Protein AF-A0A2G5UNK0-F1 (afdb_monomer_lite)

Sequence (128 aa):
MILSPFFNIFCFQDFQWRAGWGVLKANMLFVYNKPEEETSSIPPFLLLIIEDCFIELCDENKIGKDFTFEIKFKSTSRSFIFAADSFKSLGQWVSLLTITPIDYIQLSKQSFIEQIEQTQKKAIKERN

Foldseek 3Di:
DPPFDKFWKWWQDPNDTQIFIWTDDQQKIFTASDPVCVPPPNGGPDIDRLPQWAKAADDCVVSVDPQKIKIAHPVPRDIIIMHGPDVVRSVVVNVCSVCSNVVNVVVVVVVVVVVVVVVVVVVVVVVD

Organism: NCBI:txid1611254

Structure (mmCIF, N/CA/C/O backbone):
data_AF-A0A2G5UNK0-F1
#
_entry.id   AF-A0A2G5UNK0-F1
#
loop_
_atom_site.group_PDB
_atom_site.id
_atom_site.type_symbol
_atom_site.label_atom_id
_atom_site.label_alt_id
_atom_site.label_comp_id
_atom_site.label_asym_id
_atom_site.label_entity_id
_atom_site.label_seq_id
_atom_site.pdbx_PDB_ins_code
_atom_site.Cartn_x
_atom_site.Cartn_y
_atom_site.Cartn_z
_atom_site.occupancy
_atom_site.B_iso_or_equiv
_atom_site.auth_seq_id
_atom_site.auth_comp_id
_atom_site.auth_asym_id
_atom_site.auth_atom_id
_atom_site.pdbx_PDB_model_num
ATOM 1 N N . MET A 1 1 ? -1.464 18.028 12.228 1.00 36.09 1 MET A N 1
ATOM 2 C CA . MET A 1 1 ? -1.816 17.834 10.808 1.00 36.09 1 MET A CA 1
ATOM 3 C C . MET A 1 1 ? -0.707 16.991 10.209 1.00 36.09 1 MET A C 1
ATOM 5 O O . MET A 1 1 ? 0.349 17.526 9.906 1.00 36.09 1 MET A O 1
ATOM 9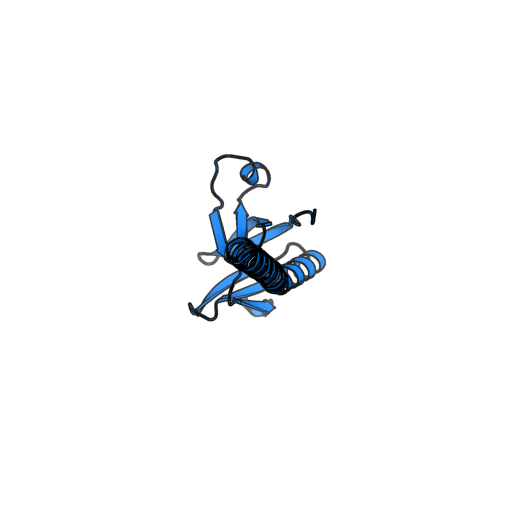 N N . ILE A 1 2 ? -0.867 15.665 10.208 1.00 44.97 2 ILE A N 1
ATOM 10 C CA . ILE A 1 2 ? 0.108 14.786 9.555 1.00 44.97 2 ILE A CA 1
ATOM 11 C C . ILE A 1 2 ? -0.051 15.080 8.067 1.00 44.97 2 ILE A C 1
ATOM 13 O O . ILE A 1 2 ? -1.133 14.871 7.524 1.00 44.97 2 ILE A O 1
ATOM 17 N N . LEU A 1 3 ? 0.963 15.691 7.452 1.00 49.50 3 LEU A N 1
ATOM 18 C CA . LEU A 1 3 ? 1.004 15.860 6.005 1.00 49.50 3 LEU A CA 1
ATOM 19 C C . LEU A 1 3 ? 0.855 14.461 5.412 1.00 49.50 3 LEU A C 1
ATOM 21 O O . LEU A 1 3 ? 1.725 13.621 5.643 1.00 49.50 3 LEU A O 1
ATOM 25 N N . SER A 1 4 ? -0.262 14.198 4.729 1.00 55.66 4 SER A N 1
ATOM 26 C CA . SER A 1 4 ? -0.424 12.973 3.954 1.00 55.66 4 SER A CA 1
ATOM 27 C C . SER A 1 4 ? 0.770 12.884 3.020 1.00 55.66 4 SER A C 1
ATOM 29 O O . SER A 1 4 ? 0.988 13.801 2.228 1.00 55.66 4 SER A O 1
ATOM 31 N N . PRO A 1 5 ? 1.612 11.865 3.165 1.00 66.69 5 PRO A N 1
ATOM 32 C CA . PRO A 1 5 ? 2.835 11.827 2.406 1.00 66.69 5 PRO A CA 1
ATOM 33 C C . PRO A 1 5 ? 2.483 11.359 0.990 1.00 66.69 5 PRO A C 1
ATOM 35 O O . PRO A 1 5 ? 1.764 10.377 0.797 1.00 66.69 5 PRO A O 1
ATOM 38 N N . PHE A 1 6 ? 2.928 12.137 0.010 1.00 71.12 6 PHE A N 1
ATOM 39 C CA . PHE A 1 6 ? 2.662 11.897 -1.399 1.00 71.12 6 PHE A CA 1
ATOM 40 C C . PHE A 1 6 ? 3.905 11.310 -2.053 1.00 71.12 6 PHE A C 1
ATOM 42 O O . PHE A 1 6 ? 5.000 11.854 -1.879 1.00 71.12 6 PHE A O 1
ATOM 49 N N . PHE A 1 7 ? 3.746 10.230 -2.813 1.00 83.50 7 PHE A N 1
ATOM 50 C CA . PHE A 1 7 ? 4.872 9.600 -3.496 1.00 83.50 7 PHE A CA 1
ATOM 51 C C . PHE A 1 7 ? 4.482 9.086 -4.872 1.00 83.50 7 PHE A C 1
ATOM 53 O O . PHE A 1 7 ? 3.343 8.676 -5.115 1.00 83.50 7 PHE A O 1
ATOM 60 N N . ASN A 1 8 ? 5.478 9.020 -5.752 1.00 92.00 8 ASN A N 1
ATOM 61 C CA . ASN A 1 8 ? 5.365 8.203 -6.946 1.00 92.00 8 ASN A CA 1
ATOM 62 C C . ASN A 1 8 ? 5.212 6.737 -6.541 1.00 92.00 8 ASN A C 1
ATOM 64 O O . ASN A 1 8 ? 5.850 6.250 -5.599 1.00 92.00 8 ASN A O 1
ATOM 68 N N . ILE A 1 9 ? 4.377 6.032 -7.285 1.00 94.25 9 ILE A N 1
ATOM 69 C CA . ILE A 1 9 ? 4.180 4.601 -7.133 1.00 94.25 9 ILE A CA 1
ATOM 70 C C . ILE A 1 9 ? 3.914 4.001 -8.506 1.00 94.25 9 ILE A C 1
ATOM 72 O O . ILE A 1 9 ? 3.271 4.610 -9.359 1.00 94.25 9 ILE A O 1
ATOM 76 N N . PHE A 1 10 ? 4.411 2.798 -8.737 1.00 95.94 10 PHE A N 1
ATOM 77 C CA . PHE A 1 10 ? 4.059 2.010 -9.906 1.00 95.94 10 PHE A CA 1
ATOM 78 C C . PHE A 1 10 ? 3.117 0.904 -9.458 1.00 95.94 10 PHE A C 1
ATOM 80 O O . PHE A 1 10 ? 3.426 0.203 -8.503 1.00 95.94 10 PHE A O 1
ATOM 87 N N . CYS A 1 11 ? 1.988 0.736 -10.135 1.00 95.19 11 CYS A N 1
ATOM 88 C CA . CYS A 1 11 ? 1.064 -0.372 -9.915 1.00 95.19 11 CYS A CA 1
ATOM 89 C C . CYS A 1 11 ? 1.259 -1.408 -11.020 1.00 95.19 11 CYS A C 1
ATOM 91 O O . CYS A 1 11 ? 1.325 -1.046 -12.198 1.00 95.19 11 CYS A O 1
ATOM 93 N N . PHE A 1 12 ? 1.337 -2.684 -10.656 1.00 94.81 12 PHE A N 1
ATOM 94 C CA . PHE A 1 12 ? 1.350 -3.775 -11.620 1.00 94.81 12 PHE A CA 1
ATOM 95 C C . PHE A 1 12 ? -0.087 -4.199 -11.930 1.00 94.81 12 PHE A C 1
ATOM 97 O O . PHE A 1 12 ? -0.809 -4.659 -11.046 1.00 94.81 12 PHE A O 1
ATOM 104 N N . GLN A 1 13 ? -0.516 -4.020 -13.175 1.00 88.31 13 GLN A N 1
ATOM 105 C CA . GLN A 1 13 ? -1.860 -4.358 -13.636 1.00 88.31 13 GLN A CA 1
ATOM 106 C C . GLN A 1 13 ? -1.805 -4.818 -15.095 1.00 88.31 13 GLN A C 1
ATOM 108 O O . GLN A 1 13 ? -1.042 -4.269 -15.884 1.00 88.31 13 GLN A O 1
ATOM 113 N N . ASP A 1 14 ? -2.593 -5.835 -15.455 1.00 87.19 14 ASP A N 1
ATOM 114 C CA . ASP A 1 14 ? -2.667 -6.374 -16.823 1.00 87.19 14 ASP A CA 1
ATOM 115 C C . ASP A 1 14 ? -1.285 -6.725 -17.414 1.00 87.19 14 ASP A C 1
ATOM 117 O O . ASP A 1 14 ? -0.994 -6.467 -18.580 1.00 87.19 14 ASP A O 1
ATOM 121 N N . PHE A 1 15 ? -0.413 -7.303 -16.577 1.00 86.31 15 PHE A N 1
ATOM 122 C CA . PHE A 1 15 ? 0.981 -7.649 -16.896 1.00 86.31 15 PHE A CA 1
ATOM 123 C C . PHE A 1 15 ? 1.876 -6.457 -17.276 1.00 86.31 15 PHE A C 1
ATOM 125 O O . PHE A 1 15 ? 2.937 -6.639 -17.875 1.00 86.31 15 PHE A O 1
ATOM 132 N N . GLN A 1 16 ? 1.479 -5.236 -16.914 1.00 92.25 16 GLN A N 1
ATOM 133 C CA . GLN A 1 16 ? 2.235 -4.018 -17.174 1.00 92.25 16 GLN A CA 1
ATOM 134 C C . GLN A 1 16 ? 2.363 -3.138 -15.933 1.00 92.25 16 GLN A C 1
ATOM 136 O O . GLN A 1 16 ? 1.539 -3.151 -15.021 1.00 92.25 16 GLN A O 1
ATOM 141 N N . TRP A 1 17 ? 3.424 -2.335 -15.916 1.00 94.12 17 TRP A N 1
ATOM 142 C CA . TRP A 1 17 ? 3.648 -1.336 -14.881 1.00 94.12 17 TRP A CA 1
ATOM 143 C C . TRP A 1 17 ? 3.041 -0.004 -15.292 1.00 94.12 17 TRP A C 1
ATOM 145 O O . TRP A 1 17 ? 3.467 0.603 -16.274 1.00 94.12 17 TRP A O 1
ATOM 155 N N . ARG A 1 18 ? 2.088 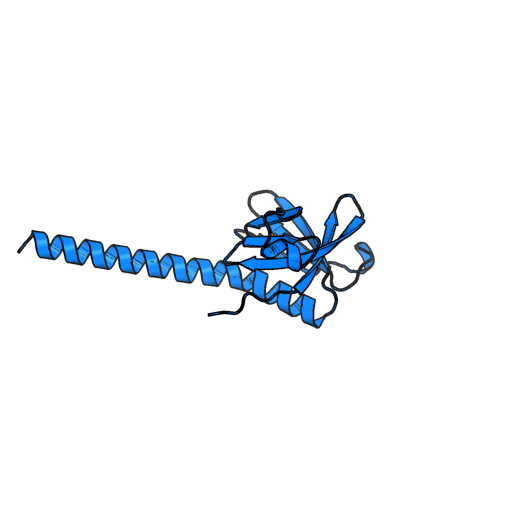0.480 -14.500 1.00 95.00 18 ARG A N 1
ATOM 156 C CA . ARG A 1 18 ? 1.515 1.816 -14.647 1.00 95.00 18 ARG A CA 1
ATOM 157 C C . ARG A 1 18 ? 2.100 2.738 -13.588 1.00 95.00 18 ARG A C 1
ATOM 159 O O . ARG A 1 18 ? 1.970 2.465 -12.398 1.00 95.00 18 ARG A O 1
ATOM 166 N N . ALA A 1 19 ? 2.741 3.819 -14.021 1.00 94.44 19 ALA A N 1
ATOM 167 C CA . ALA A 1 19 ? 3.160 4.887 -13.121 1.00 94.44 19 ALA A CA 1
ATOM 168 C C . ALA A 1 19 ? 1.937 5.650 -12.600 1.00 94.44 19 ALA A C 1
ATOM 170 O O . ALA A 1 19 ? 0.962 5.841 -13.329 1.00 94.44 19 ALA A O 1
ATOM 171 N N . GLY A 1 20 ? 2.006 6.099 -11.357 1.00 94.69 20 GLY A N 1
ATOM 172 C CA . GLY A 1 20 ? 0.960 6.891 -10.746 1.00 94.69 20 GLY A CA 1
ATOM 173 C C . GLY A 1 20 ? 1.449 7.694 -9.552 1.00 94.69 20 GLY A C 1
ATOM 174 O O . GLY A 1 20 ? 2.591 7.587 -9.096 1.00 94.69 20 GLY A O 1
ATOM 175 N N . TRP A 1 21 ? 0.533 8.509 -9.053 1.00 94.38 21 TRP A N 1
ATOM 176 C CA . TRP A 1 21 ? 0.697 9.353 -7.887 1.00 94.38 21 TRP A CA 1
ATOM 177 C C . TRP A 1 21 ? -0.132 8.793 -6.739 1.00 94.38 21 TRP A C 1
ATOM 179 O O . TRP A 1 21 ? -1.364 8.817 -6.785 1.00 94.38 21 TRP A O 1
ATOM 189 N N . GLY A 1 22 ? 0.553 8.238 -5.741 1.00 94.31 22 GLY A N 1
ATOM 190 C CA . GLY A 1 22 ? -0.064 7.613 -4.584 1.00 94.31 22 GLY A CA 1
ATOM 191 C C . GLY A 1 22 ? -0.330 8.627 -3.476 1.00 94.31 22 GLY A C 1
ATOM 192 O O . GLY A 1 22 ? 0.571 9.350 -3.047 1.00 94.31 22 GLY A O 1
ATOM 193 N N . VAL A 1 23 ? -1.564 8.640 -2.982 1.00 92.75 23 VAL A N 1
ATOM 194 C CA . VAL A 1 23 ? -2.021 9.510 -1.899 1.00 92.75 23 VAL A CA 1
ATOM 195 C C . VAL A 1 23 ? -2.694 8.663 -0.829 1.00 92.75 23 VAL A C 1
ATOM 197 O O . VAL A 1 23 ? -3.710 8.019 -1.088 1.00 92.75 23 VAL A O 1
ATOM 200 N N . LEU A 1 24 ? -2.145 8.678 0.386 1.00 90.19 24 LEU A N 1
ATOM 201 C CA . LEU A 1 24 ? -2.713 7.972 1.533 1.00 90.19 24 LEU A CA 1
ATOM 202 C C . LEU A 1 24 ? -3.464 8.958 2.437 1.00 90.19 24 LEU A C 1
ATOM 204 O O . LEU A 1 24 ? -2.870 9.856 3.045 1.00 90.19 24 LEU A O 1
ATOM 208 N N . LYS A 1 25 ? -4.787 8.804 2.520 1.00 86.56 25 LYS A N 1
ATOM 209 C CA . LYS A 1 25 ? -5.666 9.607 3.385 1.00 86.56 25 LYS A CA 1
ATOM 210 C C . LYS A 1 25 ? -6.400 8.672 4.334 1.00 86.56 25 LYS A C 1
ATOM 212 O O . LYS A 1 25 ? -7.176 7.833 3.887 1.00 86.56 25 LYS A O 1
ATOM 217 N N . ALA A 1 26 ? -6.154 8.827 5.636 1.00 83.50 26 ALA A N 1
ATOM 218 C CA . ALA A 1 26 ? -6.586 7.859 6.645 1.00 83.50 26 ALA A CA 1
ATOM 219 C C . ALA A 1 26 ? -6.149 6.435 6.244 1.00 83.50 26 ALA A C 1
ATOM 221 O O . ALA A 1 26 ? -4.960 6.217 6.032 1.00 83.50 26 ALA A O 1
ATOM 222 N N . ASN A 1 27 ? -7.096 5.508 6.097 1.00 86.94 27 ASN A N 1
ATOM 223 C CA . ASN A 1 27 ? -6.912 4.125 5.654 1.00 86.94 27 ASN A CA 1
ATOM 224 C C . ASN A 1 27 ? -7.157 3.917 4.148 1.00 86.94 27 ASN A C 1
ATOM 226 O O . ASN A 1 27 ? -7.283 2.781 3.711 1.00 86.94 27 ASN A O 1
ATOM 230 N N . MET A 1 28 ? -7.246 4.970 3.336 1.00 91.12 28 MET A N 1
ATOM 231 C CA . MET A 1 28 ? -7.524 4.857 1.902 1.00 91.12 28 MET A CA 1
ATOM 232 C C . MET A 1 28 ? -6.312 5.271 1.068 1.00 91.12 28 MET A C 1
ATOM 234 O O . MET A 1 28 ? -5.822 6.398 1.185 1.00 91.12 28 MET A O 1
ATOM 238 N N . LEU A 1 29 ? -5.852 4.363 0.208 1.00 93.62 29 LEU A N 1
ATOM 239 C CA . LEU A 1 29 ? -4.827 4.620 -0.799 1.00 93.62 29 LEU A CA 1
ATOM 240 C C . LEU A 1 29 ? -5.497 4.941 -2.135 1.00 93.62 29 LEU A C 1
ATOM 242 O O . LEU A 1 29 ? -6.146 4.086 -2.739 1.00 93.62 29 LEU A O 1
ATOM 246 N N . PHE A 1 30 ? -5.294 6.167 -2.599 1.00 94.62 30 PHE A N 1
ATOM 247 C CA . PHE A 1 30 ? -5.714 6.651 -3.907 1.00 94.62 30 PHE A CA 1
ATOM 248 C C . PHE A 1 30 ? -4.503 6.667 -4.837 1.00 94.62 30 PHE A C 1
ATOM 250 O O . PHE A 1 30 ? -3.446 7.157 -4.440 1.00 94.62 30 PHE A O 1
ATOM 257 N N . VAL A 1 31 ? -4.645 6.179 -6.068 1.00 95.62 31 VAL A N 1
ATOM 258 C CA . VAL A 1 31 ? -3.604 6.300 -7.098 1.00 95.62 31 VAL A CA 1
ATOM 259 C C . VAL A 1 31 ? -4.169 6.996 -8.329 1.00 95.62 31 VAL A C 1
ATOM 261 O O . VAL A 1 31 ? -5.109 6.511 -8.965 1.00 95.62 31 VAL A O 1
ATOM 264 N N . TYR A 1 32 ? -3.582 8.144 -8.650 1.00 95.38 32 TYR A N 1
ATOM 265 C CA . TYR A 1 32 ? -3.929 8.983 -9.797 1.00 95.38 32 TYR A CA 1
ATOM 266 C C . TYR A 1 32 ? -2.888 8.841 -10.903 1.00 95.38 32 TYR A C 1
ATOM 268 O O . TYR A 1 32 ? -1.768 8.400 -10.640 1.00 95.38 32 TYR A O 1
ATOM 276 N N . ASN A 1 33 ? -3.208 9.236 -12.137 1.00 93.56 33 ASN A N 1
ATOM 277 C CA . ASN A 1 33 ? -2.194 9.252 -13.197 1.00 93.56 33 ASN A CA 1
ATOM 278 C C . ASN A 1 33 ? -1.202 10.393 -12.978 1.00 93.56 33 ASN A C 1
ATOM 280 O O . ASN A 1 33 ? -0.023 10.256 -13.304 1.00 93.56 33 ASN A O 1
ATOM 284 N N . LYS A 1 34 ? -1.683 11.517 -12.436 1.00 91.56 34 LYS A N 1
ATOM 285 C CA . LYS A 1 34 ? -0.879 12.717 -12.205 1.00 91.56 34 LYS A CA 1
ATOM 286 C C . LYS A 1 34 ? -1.229 13.400 -10.880 1.00 91.56 34 LYS A C 1
ATOM 288 O O . LYS A 1 34 ? -2.369 13.277 -10.430 1.00 91.56 34 LYS A O 1
ATOM 293 N N . PRO A 1 35 ? -0.294 14.155 -10.276 1.00 89.31 35 PRO A N 1
ATOM 294 C CA . PRO A 1 35 ? -0.541 14.860 -9.019 1.00 89.31 35 PRO A CA 1
ATOM 295 C C . PRO A 1 35 ? -1.712 15.849 -9.078 1.00 89.31 35 PRO A C 1
ATOM 297 O O . PRO A 1 35 ? -2.492 15.934 -8.133 1.00 89.31 35 PRO A O 1
ATOM 300 N N . GLU A 1 36 ? -1.877 16.571 -10.190 1.00 90.25 36 GLU A N 1
ATOM 301 C CA . GLU A 1 36 ? -2.944 17.566 -10.362 1.00 90.25 36 GLU A CA 1
ATOM 302 C C . GLU A 1 36 ? -4.362 16.973 -10.358 1.00 90.25 36 GLU A C 1
ATOM 304 O O . GLU A 1 36 ? -5.332 17.703 -10.156 1.00 90.25 36 GLU A O 1
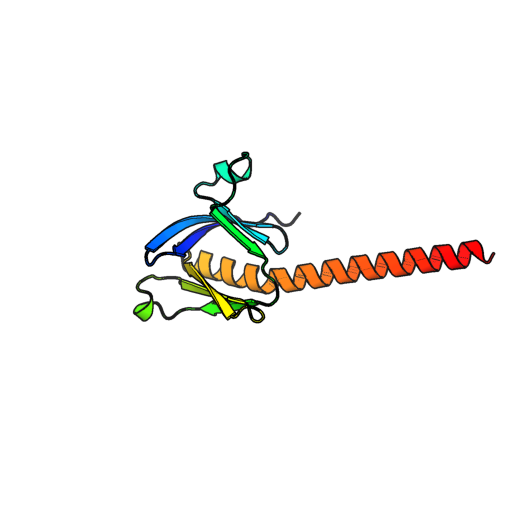ATOM 309 N N . GLU A 1 37 ? -4.502 15.660 -10.554 1.00 91.81 37 GLU A N 1
ATOM 310 C CA . GLU A 1 37 ? -5.810 15.003 -10.581 1.00 91.81 37 GLU A CA 1
ATOM 311 C C . GLU A 1 37 ? -6.435 14.912 -9.179 1.00 91.81 37 GLU A C 1
ATOM 313 O O . GLU A 1 37 ? -7.660 14.923 -9.074 1.00 91.81 37 GLU A O 1
ATOM 318 N N . GLU A 1 38 ? -5.633 14.924 -8.105 1.00 85.75 38 GLU A N 1
ATOM 319 C CA . GLU A 1 38 ? -6.103 14.782 -6.715 1.00 85.75 38 GLU A CA 1
ATOM 320 C C . GLU A 1 38 ? -7.096 15.878 -6.289 1.00 85.75 38 GLU A C 1
ATOM 322 O O . GLU A 1 38 ? -8.014 15.627 -5.507 1.00 85.75 38 GLU A O 1
ATOM 327 N N . THR A 1 39 ? -6.906 17.106 -6.774 1.00 87.62 39 THR A N 1
ATOM 328 C CA . THR A 1 39 ? -7.756 18.264 -6.443 1.00 87.62 39 THR A CA 1
ATOM 329 C C . THR A 1 39 ? -8.822 18.541 -7.502 1.00 87.62 39 THR A C 1
ATOM 331 O O . THR A 1 39 ? -9.608 19.480 -7.366 1.00 87.62 39 THR A O 1
ATOM 334 N N . SER A 1 40 ? -8.862 17.723 -8.553 1.00 89.88 40 SER A N 1
ATOM 335 C CA . SER A 1 40 ? -9.815 17.818 -9.653 1.00 89.88 40 SER A CA 1
ATOM 336 C C . SER A 1 40 ? -11.009 16.872 -9.452 1.00 89.88 40 SER A C 1
ATOM 338 O O . SER A 1 40 ? -11.095 16.144 -8.467 1.00 89.88 40 SER A O 1
ATOM 340 N N . SER A 1 41 ? -11.947 16.856 -10.402 1.00 89.69 41 SER A N 1
ATOM 341 C CA . SER A 1 41 ? -13.049 15.884 -10.437 1.00 89.69 41 SER A CA 1
ATOM 342 C C . SER A 1 41 ? -12.683 14.556 -11.118 1.00 89.69 41 SER A C 1
ATOM 344 O O . SER A 1 41 ? -13.561 13.717 -11.329 1.00 89.69 41 SER A O 1
ATOM 346 N N . ILE A 1 42 ? -11.415 14.360 -11.495 1.00 93.25 42 ILE A N 1
ATOM 347 C CA . ILE A 1 42 ? -10.940 13.135 -12.144 1.00 93.25 42 ILE A CA 1
ATOM 348 C C . ILE A 1 42 ? -10.781 12.043 -11.074 1.00 93.25 42 ILE A C 1
ATOM 350 O O . ILE A 1 42 ? -10.058 12.247 -10.097 1.00 93.25 42 ILE A O 1
ATOM 354 N N . PRO A 1 43 ? -11.444 10.882 -11.219 1.00 92.69 43 PRO A N 1
ATOM 355 C CA . PRO A 1 43 ? -11.331 9.813 -10.237 1.00 92.69 43 PRO A CA 1
ATOM 356 C C . PRO A 1 43 ? -9.937 9.163 -10.279 1.00 92.69 43 PRO A C 1
ATOM 358 O O . PRO A 1 43 ? -9.334 9.075 -11.353 1.00 92.69 43 PRO A O 1
ATOM 361 N N . PRO A 1 44 ? -9.435 8.639 -9.144 1.00 95.19 44 PRO A N 1
ATOM 362 C CA . PRO A 1 44 ? -8.236 7.807 -9.148 1.00 95.19 44 PRO A CA 1
ATOM 363 C C . PRO A 1 44 ? -8.474 6.559 -10.006 1.00 95.19 44 PRO A C 1
ATOM 365 O O . PRO A 1 44 ? -9.576 6.004 -10.024 1.00 95.19 44 PRO A O 1
ATOM 368 N N . PHE A 1 45 ? -7.435 6.063 -10.676 1.00 95.19 45 PHE A N 1
ATOM 369 C CA . PHE A 1 45 ? -7.555 4.802 -11.410 1.00 95.19 45 PHE A CA 1
ATOM 370 C C . PHE A 1 45 ? -7.500 3.583 -10.478 1.00 95.19 45 PHE A C 1
ATOM 372 O O . PHE A 1 45 ? -7.913 2.495 -10.875 1.00 95.19 45 PHE A O 1
ATOM 379 N N 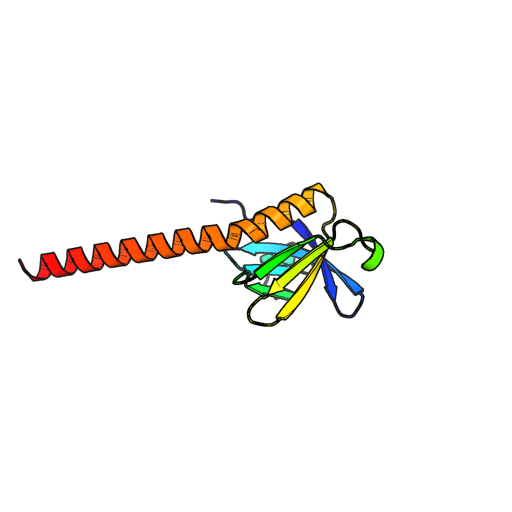. LEU A 1 46 ? -6.999 3.757 -9.250 1.00 95.44 46 LEU A N 1
ATOM 380 C CA . LEU A 1 46 ? -6.999 2.736 -8.207 1.00 95.44 46 LEU A CA 1
ATOM 381 C C . LEU A 1 46 ? -7.370 3.350 -6.852 1.00 95.44 46 LEU A C 1
ATOM 383 O O . LEU A 1 46 ? -6.790 4.349 -6.431 1.00 95.44 46 LEU A O 1
ATOM 387 N N . LEU A 1 47 ? -8.309 2.710 -6.157 1.00 95.31 47 LEU A N 1
ATOM 388 C CA . LEU A 1 47 ? -8.675 3.011 -4.777 1.00 95.31 47 LEU A CA 1
ATOM 389 C C . LEU A 1 47 ? -8.628 1.719 -3.964 1.00 95.31 47 LEU A C 1
ATOM 391 O O . LEU A 1 47 ? -9.359 0.774 -4.264 1.00 95.31 47 LEU A O 1
ATOM 395 N N . LEU A 1 48 ? -7.797 1.695 -2.926 1.00 93.94 48 LEU A N 1
ATOM 396 C CA . LEU A 1 48 ? -7.703 0.585 -1.982 1.00 93.94 48 LEU A CA 1
ATOM 397 C C . LEU A 1 48 ? -8.032 1.058 -0.567 1.00 93.94 48 LEU A C 1
ATOM 399 O O . LEU A 1 48 ? -7.528 2.082 -0.112 1.00 93.94 48 LEU A O 1
ATOM 403 N N . ILE A 1 49 ? -8.842 0.275 0.142 1.00 91.94 49 ILE A N 1
ATOM 404 C CA . ILE A 1 49 ? -9.079 0.442 1.579 1.00 91.94 49 ILE A CA 1
ATOM 405 C C . ILE A 1 49 ? -8.059 -0.439 2.292 1.00 91.94 49 ILE A C 1
ATOM 407 O O . ILE A 1 49 ? -8.146 -1.657 2.206 1.00 91.94 49 ILE A O 1
ATOM 411 N N . ILE A 1 50 ? -7.078 0.173 2.945 1.00 91.44 50 ILE A N 1
ATOM 412 C CA . ILE A 1 50 ? -5.961 -0.467 3.645 1.00 91.44 50 ILE A CA 1
ATOM 413 C C . ILE A 1 50 ? -6.441 -0.937 5.022 1.00 91.44 50 ILE A C 1
ATOM 415 O O . ILE A 1 50 ? -6.135 -0.356 6.061 1.00 91.44 50 ILE A O 1
ATOM 419 N N . GLU A 1 51 ? -7.242 -1.995 5.006 1.00 86.88 51 GLU A N 1
ATOM 420 C CA . GLU A 1 51 ? -7.724 -2.706 6.185 1.00 86.88 51 GLU A CA 1
ATOM 421 C C . GLU A 1 51 ? -7.547 -4.208 5.992 1.00 86.88 51 GLU A C 1
ATOM 423 O O . GLU A 1 51 ? -7.629 -4.717 4.873 1.00 86.88 51 GLU A O 1
ATOM 428 N N . ASP A 1 52 ? -7.301 -4.917 7.096 1.00 88.38 52 ASP A N 1
ATOM 429 C CA . ASP A 1 52 ? -7.151 -6.376 7.101 1.00 88.38 52 ASP A CA 1
ATOM 430 C C . ASP A 1 52 ? -6.151 -6.893 6.042 1.00 88.38 52 ASP A C 1
ATOM 432 O O . ASP A 1 52 ? -6.329 -7.936 5.408 1.00 88.38 52 ASP A O 1
ATOM 436 N N . CYS A 1 53 ? -5.073 -6.136 5.832 1.00 91.75 53 CYS A N 1
ATOM 437 C CA . CYS A 1 53 ? -4.034 -6.457 4.869 1.00 91.75 53 CYS A CA 1
ATOM 438 C C . CYS A 1 53 ? -2.674 -6.664 5.536 1.00 91.75 53 CYS A C 1
ATOM 440 O O . CYS A 1 53 ? -2.455 -6.320 6.699 1.00 91.75 53 CYS A O 1
ATOM 442 N N . PHE A 1 54 ? -1.754 -7.253 4.787 1.00 91.19 54 PHE A N 1
ATOM 443 C CA . PHE A 1 54 ? -0.343 -7.338 5.129 1.00 91.19 54 PHE A CA 1
ATOM 444 C C . PHE A 1 54 ? 0.492 -6.876 3.939 1.00 91.19 54 PHE A C 1
ATOM 446 O O . PHE A 1 54 ? 0.076 -7.018 2.787 1.00 91.19 54 PHE A O 1
ATOM 453 N N . ILE A 1 55 ? 1.637 -6.273 4.249 1.00 94.31 55 ILE A N 1
ATOM 454 C CA . ILE A 1 55 ? 2.575 -5.736 3.268 1.00 94.31 55 ILE A CA 1
ATOM 455 C C . ILE A 1 55 ? 3.780 -6.665 3.229 1.00 94.31 55 ILE A C 1
ATOM 457 O O . ILE A 1 55 ? 4.398 -6.911 4.265 1.00 94.31 55 ILE A O 1
ATOM 461 N N . GLU A 1 56 ? 4.113 -7.175 2.050 1.00 94.56 56 GLU A N 1
ATOM 462 C CA . GLU A 1 56 ? 5.267 -8.052 1.850 1.00 94.56 56 GLU A CA 1
ATOM 463 C C . GLU A 1 56 ? 6.195 -7.483 0.788 1.00 94.56 56 GLU A C 1
ATOM 465 O O . GLU A 1 56 ? 5.750 -6.981 -0.241 1.00 94.56 56 GLU A O 1
ATOM 470 N N . LEU A 1 57 ? 7.501 -7.577 1.026 1.00 95.75 57 LEU A N 1
ATOM 471 C CA . LEU A 1 57 ? 8.486 -7.286 -0.007 1.00 95.75 57 LEU A CA 1
ATOM 472 C C . LEU A 1 57 ? 8.496 -8.421 -1.025 1.00 95.75 57 LEU A C 1
ATOM 474 O O . LEU A 1 57 ? 8.415 -9.597 -0.665 1.00 95.75 57 LEU A O 1
ATOM 478 N N . CYS A 1 58 ? 8.590 -8.060 -2.295 1.00 94.75 58 CYS A N 1
ATOM 479 C CA . CYS A 1 58 ? 8.605 -9.028 -3.376 1.00 94.75 58 CYS A CA 1
ATOM 480 C C . CYS A 1 58 ? 10.031 -9.460 -3.741 1.00 94.75 58 CYS A C 1
ATOM 482 O O . CYS A 1 58 ? 11.009 -8.772 -3.458 1.00 94.75 58 CYS A O 1
ATOM 484 N N . ASP A 1 59 ? 10.141 -10.608 -4.412 1.00 91.62 59 ASP A N 1
ATOM 485 C CA . ASP A 1 59 ? 11.389 -11.049 -5.037 1.00 91.62 59 ASP A CA 1
ATOM 486 C C . ASP A 1 59 ? 11.553 -10.348 -6.393 1.00 91.62 59 ASP A C 1
ATOM 488 O O . ASP A 1 59 ? 10.911 -10.713 -7.384 1.00 91.62 59 ASP A O 1
ATOM 492 N N . GLU A 1 60 ? 12.408 -9.328 -6.426 1.00 88.75 60 GLU A N 1
ATOM 493 C CA . GLU A 1 60 ? 12.660 -8.478 -7.596 1.00 88.75 60 GLU A CA 1
ATOM 494 C C . GLU A 1 60 ? 13.080 -9.293 -8.831 1.00 88.75 60 GLU A C 1
ATOM 496 O O . GLU A 1 60 ? 12.691 -8.955 -9.950 1.00 88.75 60 GLU A O 1
ATOM 501 N N . ASN A 1 61 ? 13.766 -10.430 -8.643 1.00 87.06 61 ASN A N 1
ATOM 502 C CA . ASN A 1 61 ? 14.179 -11.308 -9.745 1.00 87.06 61 ASN A CA 1
ATOM 503 C C . ASN A 1 61 ? 12.990 -11.982 -10.435 1.00 87.06 61 ASN A C 1
ATOM 505 O O . ASN A 1 61 ? 13.035 -12.250 -11.634 1.00 87.06 61 ASN A O 1
ATOM 509 N N . LYS A 1 62 ? 11.926 -12.282 -9.682 1.00 87.19 62 LYS A N 1
ATOM 510 C CA . LYS A 1 62 ? 10.708 -12.900 -10.223 1.00 87.19 62 LYS A CA 1
ATOM 511 C C . LYS A 1 62 ? 9.796 -11.876 -10.876 1.00 87.19 62 LYS A C 1
ATOM 513 O O . LYS A 1 62 ? 9.122 -12.195 -11.850 1.00 87.19 62 LYS A O 1
ATOM 518 N N . ILE A 1 63 ? 9.755 -10.669 -10.321 1.00 87.62 63 ILE A N 1
ATOM 519 C CA . ILE A 1 63 ? 8.850 -9.608 -10.767 1.00 87.62 63 ILE A CA 1
ATOM 520 C C . ILE A 1 63 ? 9.455 -8.774 -11.909 1.00 87.62 63 ILE A C 1
ATOM 522 O O . ILE A 1 63 ? 8.720 -8.187 -12.704 1.00 87.62 63 ILE A O 1
ATOM 526 N N . GLY A 1 64 ? 10.785 -8.736 -12.028 1.00 89.38 64 GLY A N 1
ATOM 527 C CA . GLY A 1 64 ? 11.485 -7.970 -13.060 1.00 89.38 64 GLY A CA 1
ATOM 528 C C . GLY A 1 64 ? 11.433 -6.458 -12.830 1.00 89.38 64 GLY A C 1
ATOM 529 O O . GLY A 1 64 ? 11.492 -5.689 -13.791 1.00 89.38 64 GLY A O 1
ATOM 530 N N . LYS A 1 65 ? 11.271 -6.023 -11.574 1.00 92.06 65 LYS A N 1
ATOM 531 C CA . LYS A 1 65 ? 11.302 -4.612 -11.174 1.00 92.06 65 LYS A CA 1
ATOM 532 C C . LYS A 1 65 ? 11.828 -4.469 -9.748 1.00 92.06 65 LYS A C 1
ATOM 534 O O . LYS A 1 65 ? 11.454 -5.246 -8.869 1.00 92.06 65 LYS A O 1
ATOM 539 N N . ASP A 1 66 ? 12.640 -3.441 -9.545 1.00 95.19 66 ASP A N 1
ATOM 540 C CA . ASP A 1 66 ? 13.215 -3.107 -8.246 1.00 95.19 66 ASP A CA 1
ATOM 541 C C . ASP A 1 66 ? 12.190 -2.417 -7.339 1.00 95.19 66 ASP A C 1
ATOM 543 O O . ASP A 1 66 ? 11.205 -1.826 -7.800 1.00 95.19 66 ASP A O 1
ATOM 547 N N . PHE A 1 67 ? 12.457 -2.453 -6.037 1.00 95.44 67 PHE A N 1
ATOM 548 C CA . PHE A 1 67 ? 11.704 -1.776 -4.986 1.00 95.44 67 PHE A CA 1
ATOM 549 C C . PHE A 1 67 ? 10.235 -2.198 -4.924 1.00 95.44 67 PHE A C 1
ATOM 551 O O . PHE A 1 67 ? 9.340 -1.364 -4.747 1.00 95.44 67 PHE A O 1
ATOM 558 N N . THR A 1 68 ? 9.990 -3.496 -5.097 1.00 96.75 68 THR A N 1
ATOM 559 C CA . THR A 1 68 ? 8.650 -4.069 -5.221 1.00 96.75 68 THR A CA 1
ATOM 560 C C . THR A 1 68 ? 8.081 -4.534 -3.883 1.00 96.75 68 THR A C 1
ATOM 562 O O . THR A 1 68 ? 8.773 -5.104 -3.036 1.00 96.75 68 THR A O 1
ATOM 565 N N . PHE A 1 69 ? 6.787 -4.299 -3.691 1.00 96.38 69 PHE A N 1
ATOM 566 C CA . PHE A 1 69 ? 6.033 -4.762 -2.531 1.00 96.38 69 PHE A CA 1
ATOM 567 C C . PHE A 1 69 ? 4.608 -5.144 -2.925 1.00 96.38 69 PHE A C 1
ATOM 569 O O . PHE A 1 69 ? 4.076 -4.676 -3.929 1.00 96.38 69 PHE A O 1
ATOM 576 N N . GLU A 1 70 ? 3.974 -5.987 -2.125 1.00 96.19 70 GLU A N 1
ATOM 577 C CA . GLU A 1 70 ? 2.634 -6.504 -2.361 1.00 96.19 70 GLU A CA 1
ATOM 578 C C . GLU A 1 70 ? 1.734 -6.201 -1.164 1.00 96.19 70 GLU A C 1
ATOM 580 O O . GLU A 1 70 ? 2.103 -6.441 -0.014 1.00 96.19 70 GLU A O 1
ATOM 585 N N . ILE A 1 71 ? 0.539 -5.683 -1.444 1.00 95.56 71 ILE A N 1
ATOM 586 C CA . ILE A 1 71 ? -0.540 -5.539 -0.466 1.00 95.56 71 ILE A CA 1
ATOM 587 C C . ILE A 1 71 ? -1.449 -6.752 -0.609 1.00 95.56 71 ILE A C 1
ATOM 589 O O . ILE A 1 71 ? -2.114 -6.897 -1.634 1.00 95.56 71 ILE A O 1
ATOM 593 N N . LYS A 1 72 ? -1.503 -7.607 0.413 1.00 95.00 72 LYS A N 1
ATOM 594 C CA . LYS A 1 72 ? -2.339 -8.815 0.435 1.00 95.00 72 LYS A CA 1
ATOM 595 C C . LYS A 1 72 ? -3.503 -8.648 1.398 1.00 95.00 72 LYS A C 1
ATOM 597 O O . LYS A 1 72 ? -3.298 -8.441 2.591 1.00 95.00 72 LYS A O 1
ATOM 602 N N . PHE A 1 73 ? -4.725 -8.766 0.891 1.00 93.44 73 PHE A N 1
ATOM 603 C CA . PHE A 1 73 ? -5.950 -8.661 1.683 1.00 93.44 73 PHE A CA 1
ATOM 604 C C . PHE A 1 73 ? -6.353 -10.026 2.236 1.00 93.44 73 PHE A C 1
ATOM 606 O O . PHE A 1 73 ? -6.679 -10.934 1.467 1.00 93.44 73 PHE A O 1
ATOM 613 N N . LYS A 1 74 ? -6.378 -10.171 3.565 1.00 89.81 74 LYS A N 1
ATOM 614 C CA . LYS A 1 74 ? -6.610 -11.465 4.231 1.00 89.81 74 LYS A CA 1
ATOM 615 C C . LYS A 1 74 ? -8.008 -12.009 3.946 1.00 89.81 74 LYS A C 1
ATOM 617 O O . LYS A 1 74 ? -8.149 -13.176 3.600 1.00 89.81 74 LYS A O 1
ATOM 622 N N . SER A 1 75 ? -9.023 -11.153 4.017 1.00 88.12 75 SER A N 1
ATOM 623 C CA . SER A 1 75 ? -10.429 -11.524 3.808 1.00 88.12 75 SER A CA 1
ATOM 624 C C . SER A 1 75 ? -10.821 -11.841 2.362 1.00 88.12 75 SER A C 1
ATOM 626 O O . SER A 1 75 ? -11.774 -12.584 2.148 1.00 88.12 75 SER A O 1
ATOM 628 N N . THR A 1 76 ? -10.126 -11.288 1.361 1.00 89.00 76 THR A N 1
ATOM 629 C CA . THR A 1 76 ? -10.540 -11.422 -0.055 1.00 89.00 76 THR A CA 1
ATOM 630 C C . THR A 1 76 ? -9.569 -12.217 -0.919 1.00 89.00 76 THR A C 1
ATOM 632 O O . THR A 1 76 ? -9.852 -12.427 -2.095 1.00 89.00 76 THR A O 1
ATOM 635 N N . SER A 1 77 ? -8.411 -12.607 -0.373 1.00 86.94 77 SER A N 1
ATOM 636 C CA . SER A 1 77 ? -7.289 -13.206 -1.117 1.00 86.94 77 SER A CA 1
ATOM 637 C C . SER A 1 77 ? -6.809 -12.377 -2.317 1.00 86.94 77 SER A C 1
ATOM 639 O O . SER A 1 77 ? -6.004 -12.854 -3.112 1.00 86.94 77 SER A O 1
ATOM 641 N N . ARG A 1 78 ? -7.283 -11.132 -2.459 1.00 92.25 78 ARG A N 1
ATOM 642 C CA . ARG A 1 78 ? -6.819 -10.198 -3.480 1.00 92.25 78 ARG A CA 1
ATOM 643 C C . ARG A 1 78 ? -5.459 -9.669 -3.075 1.00 92.25 78 ARG A C 1
ATOM 645 O O . ARG A 1 78 ? -5.228 -9.378 -1.898 1.00 92.25 78 ARG A O 1
ATOM 652 N N . SER A 1 79 ? -4.604 -9.473 -4.063 1.00 94.25 79 SER A N 1
ATOM 653 C CA . SER A 1 79 ? -3.340 -8.800 -3.859 1.00 94.25 79 SER A CA 1
ATOM 654 C C . SER A 1 79 ? -3.043 -7.803 -4.964 1.00 94.25 79 SER A C 1
ATOM 656 O O . SER A 1 79 ? -3.549 -7.911 -6.081 1.00 94.25 79 SER A O 1
ATOM 658 N N . PHE A 1 80 ? -2.269 -6.786 -4.607 1.00 95.88 80 PHE A N 1
ATOM 659 C CA . PHE A 1 80 ? -1.867 -5.714 -5.504 1.00 95.88 80 PHE A CA 1
ATOM 660 C C . PHE A 1 80 ? -0.372 -5.509 -5.353 1.00 95.88 80 PHE A C 1
ATOM 662 O O . PHE A 1 80 ? 0.117 -5.277 -4.246 1.00 95.88 80 PHE A O 1
ATOM 669 N N . ILE A 1 81 ? 0.339 -5.612 -6.469 1.00 96.31 81 ILE A N 1
ATOM 670 C CA . ILE A 1 81 ? 1.787 -5.466 -6.509 1.00 96.31 81 ILE A CA 1
ATOM 671 C C . ILE A 1 81 ? 2.107 -4.037 -6.929 1.00 96.31 81 ILE A C 1
ATOM 673 O O . ILE A 1 81 ? 1.573 -3.513 -7.910 1.00 96.31 81 ILE A O 1
ATOM 677 N N . PHE A 1 82 ? 3.015 -3.429 -6.184 1.00 96.88 82 PHE A N 1
ATOM 678 C CA . PHE A 1 82 ? 3.498 -2.085 -6.399 1.00 96.88 82 PHE A CA 1
ATOM 679 C C . PHE A 1 82 ? 5.018 -2.062 -6.478 1.00 96.88 82 PHE A C 1
ATOM 681 O O . PHE A 1 82 ? 5.700 -2.986 -6.038 1.00 96.88 82 PHE A O 1
ATOM 688 N N . ALA A 1 83 ? 5.550 -0.973 -7.016 1.00 96.44 83 ALA A N 1
ATOM 689 C CA . ALA A 1 83 ? 6.954 -0.631 -6.895 1.00 96.44 83 ALA A CA 1
ATOM 690 C C . ALA A 1 83 ? 7.104 0.841 -6.526 1.00 96.44 83 ALA A C 1
ATOM 692 O O . ALA A 1 83 ? 6.341 1.691 -6.992 1.00 96.44 83 ALA A O 1
ATOM 693 N N . ALA A 1 84 ? 8.102 1.140 -5.707 1.00 95.25 84 ALA A N 1
ATOM 694 C CA . ALA A 1 84 ? 8.513 2.507 -5.432 1.00 95.25 84 ALA A CA 1
ATOM 695 C C . ALA A 1 84 ? 9.525 3.000 -6.482 1.00 95.25 84 ALA A C 1
ATOM 697 O O . ALA A 1 84 ? 10.086 2.222 -7.251 1.00 95.25 84 ALA A O 1
ATOM 698 N N . ASP A 1 85 ? 9.780 4.306 -6.512 1.00 93.12 85 ASP A N 1
ATOM 699 C CA . ASP A 1 85 ? 10.805 4.912 -7.377 1.00 93.12 85 ASP A CA 1
ATOM 700 C C . ASP A 1 85 ? 12.232 4.800 -6.809 1.00 93.12 85 ASP A C 1
ATOM 702 O O . ASP A 1 85 ? 13.209 5.061 -7.509 1.00 93.12 85 ASP A O 1
ATOM 706 N N . SER A 1 86 ? 12.361 4.422 -5.536 1.00 93.62 86 SER A N 1
ATOM 707 C CA . SER A 1 86 ? 13.630 4.301 -4.823 1.00 93.62 86 SER A CA 1
ATOM 708 C C . SER A 1 86 ? 13.487 3.437 -3.570 1.00 93.62 86 SER A C 1
ATOM 710 O O . SER A 1 86 ? 12.403 3.329 -2.997 1.00 93.62 86 SER A O 1
ATOM 712 N N . PHE A 1 87 ? 14.604 2.905 -3.064 1.00 92.69 87 PHE A N 1
ATOM 713 C CA . PHE A 1 87 ? 14.640 2.178 -1.787 1.00 92.69 87 PHE A CA 1
ATOM 714 C C . PHE A 1 87 ? 14.111 3.012 -0.606 1.00 92.69 87 PHE A C 1
ATOM 716 O O . PHE A 1 87 ? 13.410 2.507 0.269 1.00 92.69 87 PHE A O 1
ATOM 723 N N . LYS A 1 88 ? 14.405 4.320 -0.597 1.00 92.62 88 LYS A N 1
ATOM 724 C CA . LYS A 1 88 ? 13.887 5.244 0.420 1.00 92.62 88 LYS A CA 1
ATOM 725 C C . LYS A 1 88 ? 12.360 5.326 0.360 1.00 92.62 88 LYS A C 1
ATOM 727 O O . LYS A 1 88 ? 11.708 5.203 1.394 1.00 92.62 88 LYS A O 1
ATOM 732 N N . SER A 1 89 ? 11.812 5.504 -0.841 1.00 92.75 89 SER A N 1
ATOM 733 C CA . SER A 1 89 ? 10.368 5.579 -1.075 1.00 92.75 89 SER A CA 1
ATOM 734 C C . SER A 1 89 ? 9.672 4.254 -0.748 1.00 92.75 89 SER A C 1
ATOM 736 O O . SER A 1 89 ? 8.630 4.262 -0.100 1.00 92.75 89 SER A O 1
ATOM 738 N N . LEU A 1 90 ? 10.292 3.108 -1.053 1.00 94.50 90 LEU A N 1
ATOM 739 C CA . LEU A 1 90 ? 9.815 1.788 -0.621 1.00 94.50 90 LEU A CA 1
ATOM 740 C C . LEU A 1 90 ? 9.673 1.712 0.901 1.00 94.50 90 LEU A C 1
ATOM 742 O O . LEU A 1 90 ? 8.618 1.333 1.405 1.00 94.50 90 LEU A O 1
ATOM 746 N N . GLY A 1 91 ? 10.719 2.099 1.637 1.00 92.25 91 GLY A N 1
ATOM 747 C CA . GLY A 1 91 ? 10.685 2.104 3.100 1.00 92.25 91 GLY A CA 1
ATOM 748 C C . GLY A 1 91 ? 9.581 3.006 3.657 1.00 92.25 91 GLY A C 1
ATOM 749 O O . GLY A 1 91 ? 8.913 2.642 4.625 1.00 92.25 91 GLY A O 1
ATOM 750 N N . GLN A 1 92 ? 9.341 4.155 3.019 1.00 92.19 92 GLN A N 1
ATOM 751 C CA . GLN A 1 92 ? 8.240 5.049 3.379 1.00 92.19 92 GLN A CA 1
ATOM 752 C C . GLN A 1 92 ? 6.879 4.398 3.111 1.00 92.19 92 GLN A C 1
ATOM 754 O O . GLN A 1 92 ? 6.054 4.365 4.023 1.00 92.19 92 GLN A O 1
ATOM 759 N N . TRP A 1 93 ? 6.663 3.824 1.924 1.00 93.12 93 TRP A N 1
ATOM 760 C CA . TRP A 1 93 ? 5.428 3.121 1.568 1.00 93.12 93 TRP A CA 1
ATOM 761 C C . TRP A 1 93 ? 5.103 1.987 2.540 1.00 93.12 93 TRP A C 1
ATOM 763 O O . TRP A 1 93 ? 4.008 1.957 3.099 1.00 93.12 93 TRP A O 1
ATOM 773 N N . VAL A 1 94 ? 6.059 1.094 2.799 1.00 92.88 94 VAL A N 1
ATOM 774 C CA . VAL A 1 94 ? 5.868 -0.048 3.708 1.00 92.88 94 VAL A CA 1
ATOM 775 C C . VAL A 1 94 ? 5.559 0.423 5.128 1.00 92.88 94 VAL A C 1
ATOM 777 O O . VAL A 1 94 ? 4.633 -0.092 5.755 1.00 92.88 94 VAL A O 1
ATOM 780 N N . SER A 1 95 ? 6.294 1.422 5.624 1.00 89.94 95 SER A N 1
ATOM 781 C CA . SER A 1 95 ? 6.077 1.989 6.959 1.00 89.94 95 SER A CA 1
ATOM 782 C C . SER A 1 95 ? 4.668 2.568 7.095 1.00 89.94 95 SER A C 1
ATOM 784 O O . SER A 1 95 ? 3.915 2.182 7.988 1.00 89.94 95 SER A O 1
ATOM 786 N N . LEU A 1 96 ? 4.267 3.424 6.155 1.00 88.12 96 LEU A N 1
ATOM 787 C CA . LEU A 1 96 ? 2.965 4.087 6.180 1.00 88.12 96 LEU A CA 1
ATOM 788 C C . LEU A 1 96 ? 1.814 3.094 6.072 1.00 88.12 96 LEU A C 1
ATOM 790 O O . LEU A 1 96 ? 0.911 3.123 6.899 1.00 88.12 96 LEU A O 1
ATOM 794 N N . LEU A 1 97 ? 1.871 2.166 5.117 1.00 89.50 97 LEU A N 1
ATOM 795 C CA . LEU A 1 97 ? 0.815 1.172 4.915 1.00 89.50 97 LEU A CA 1
ATOM 796 C C . LEU A 1 97 ? 0.674 0.207 6.102 1.00 89.50 97 LEU A C 1
ATOM 798 O O . LEU A 1 97 ? -0.412 -0.319 6.330 1.00 89.50 97 LEU A O 1
ATOM 802 N N . THR A 1 98 ? 1.742 -0.002 6.875 1.00 86.25 98 THR A N 1
ATOM 803 C CA . THR A 1 98 ? 1.715 -0.847 8.080 1.00 86.25 98 THR A CA 1
ATOM 804 C C . THR A 1 98 ? 1.188 -0.097 9.307 1.00 86.25 98 THR A C 1
ATOM 806 O O . THR A 1 98 ? 0.484 -0.682 10.129 1.00 86.25 98 THR A O 1
ATOM 809 N N . ILE A 1 99 ? 1.508 1.194 9.443 1.00 79.69 99 ILE A N 1
ATOM 810 C CA . ILE A 1 99 ? 1.102 2.021 10.593 1.00 79.69 99 ILE A CA 1
ATOM 811 C C . ILE A 1 99 ? -0.333 2.534 10.435 1.00 79.69 99 ILE A C 1
ATOM 813 O O . ILE A 1 99 ? -1.079 2.590 11.409 1.00 79.69 99 ILE A O 1
ATOM 817 N N . THR A 1 100 ? -0.759 2.850 9.213 1.00 75.75 100 THR A N 1
ATOM 818 C CA . THR A 1 100 ? -2.083 3.411 8.914 1.00 75.75 100 THR A CA 1
ATOM 819 C C . THR A 1 100 ? -3.259 2.643 9.543 1.00 75.75 100 THR A C 1
ATOM 821 O O . THR A 1 100 ? -4.113 3.289 10.157 1.00 75.75 100 THR A O 1
ATOM 824 N N . PRO A 1 101 ? -3.328 1.297 9.471 1.00 69.12 101 PRO A N 1
ATOM 825 C CA . PRO A 1 101 ? -4.379 0.542 10.154 1.00 69.12 101 PRO A CA 1
ATOM 826 C C . PRO A 1 101 ? -4.362 0.724 11.679 1.00 69.12 101 PRO A C 1
ATOM 828 O O . PRO A 1 101 ? -5.417 0.771 12.309 1.00 69.12 101 PRO A O 1
ATOM 831 N N . ILE A 1 102 ? -3.178 0.854 12.284 1.00 68.88 102 ILE A N 1
ATOM 832 C CA . ILE A 1 102 ? -3.001 1.012 13.735 1.00 68.88 102 ILE A CA 1
ATOM 833 C C . ILE A 1 102 ? -3.504 2.386 14.179 1.00 68.88 102 ILE A C 1
ATOM 835 O O . ILE A 1 102 ? -4.293 2.470 15.124 1.00 68.88 102 ILE A O 1
ATOM 839 N N . ASP A 1 103 ? -3.1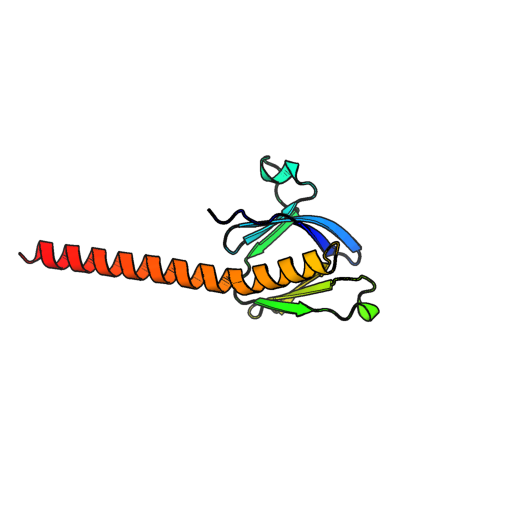06 3.444 13.475 1.00 71.00 103 ASP A N 1
ATOM 840 C CA . ASP A 1 103 ? -3.530 4.815 13.776 1.00 71.00 103 ASP A CA 1
ATOM 841 C C . ASP A 1 103 ? -5.053 4.960 13.659 1.00 71.00 103 ASP A C 1
ATOM 843 O O . ASP A 1 103 ? -5.701 5.551 14.528 1.00 71.00 103 ASP A O 1
ATOM 847 N N . TYR A 1 104 ? -5.653 4.356 12.627 1.00 70.50 104 TYR A N 1
ATOM 848 C CA . TYR A 1 104 ? -7.106 4.336 12.457 1.00 70.50 104 TYR A CA 1
ATOM 849 C C . TYR A 1 104 ? -7.821 3.628 13.618 1.00 70.50 104 TYR A C 1
ATOM 851 O O . TYR A 1 104 ? -8.807 4.152 14.148 1.00 70.50 104 TYR A O 1
ATOM 859 N N . ILE A 1 105 ? -7.318 2.468 14.055 1.00 74.69 105 ILE A N 1
ATOM 860 C CA . ILE A 1 105 ? -7.880 1.724 15.193 1.00 74.69 105 ILE A CA 1
ATOM 861 C C . ILE A 1 105 ? -7.799 2.556 16.476 1.00 74.69 105 ILE A C 1
ATOM 863 O O . ILE A 1 105 ? -8.763 2.606 17.243 1.00 74.69 105 ILE A O 1
ATOM 867 N N . GLN A 1 106 ? -6.673 3.231 16.715 1.00 78.31 106 GLN A N 1
ATOM 868 C CA . GLN A 1 106 ? -6.486 4.070 17.899 1.00 78.31 106 GLN A CA 1
ATOM 869 C C . GLN A 1 106 ? -7.441 5.267 17.909 1.00 78.31 106 GLN A C 1
ATOM 871 O O . GLN A 1 106 ? -8.108 5.502 18.919 1.00 78.31 106 GLN A O 1
ATOM 876 N N . LEU A 1 107 ? -7.564 5.979 16.786 1.00 79.50 107 LEU A N 1
ATOM 877 C CA . LEU A 1 107 ? -8.485 7.111 16.647 1.00 79.50 107 LEU A CA 1
ATOM 878 C C . LEU A 1 107 ? -9.949 6.681 16.800 1.00 79.50 107 LEU A C 1
ATOM 880 O O . LEU A 1 107 ? -10.711 7.327 17.521 1.00 79.50 107 LEU A O 1
ATOM 884 N N . SER A 1 108 ? -10.334 5.563 16.183 1.00 78.81 108 SER A N 1
ATOM 885 C CA . SER A 1 108 ? -11.693 5.020 16.288 1.00 78.81 108 SER A CA 1
ATOM 886 C C . SER A 1 108 ? -12.021 4.622 17.726 1.00 78.81 108 SER A C 1
ATOM 888 O O . SER A 1 108 ? -13.062 5.004 18.258 1.00 78.81 108 SER A O 1
ATOM 890 N N . LYS A 1 109 ? -11.099 3.925 18.404 1.00 83.94 109 LYS A N 1
ATOM 891 C CA . LYS A 1 109 ? -11.233 3.573 19.824 1.00 83.94 109 LYS A CA 1
ATOM 892 C C . LYS A 1 109 ? -11.412 4.815 20.697 1.00 83.94 109 LYS A C 1
ATOM 894 O O . LYS A 1 109 ? -12.287 4.818 21.560 1.00 83.94 109 LYS A O 1
ATOM 899 N N . GLN A 1 110 ? -10.605 5.850 20.475 1.00 89.00 110 GLN A N 1
ATOM 900 C CA . GLN A 1 110 ? -10.684 7.095 21.235 1.00 89.00 110 GLN A CA 1
ATOM 901 C C . GLN A 1 110 ? -12.048 7.777 21.051 1.00 89.00 110 GLN A C 1
ATOM 903 O O . GLN A 1 110 ? -12.695 8.126 22.037 1.00 89.00 110 GLN A O 1
ATOM 908 N N . SER A 1 111 ? -12.538 7.865 19.810 1.00 87.69 111 SER A N 1
ATOM 909 C CA . SER A 1 111 ? -13.872 8.403 19.518 1.00 87.69 111 SER A CA 1
ATOM 910 C C . SER A 1 111 ? -14.987 7.617 20.216 1.00 87.69 111 SER A C 1
ATOM 912 O O . SER A 1 111 ? -15.913 8.213 20.768 1.00 87.69 111 SER A O 1
ATOM 914 N N . PHE A 1 112 ? -14.897 6.283 20.251 1.00 90.25 112 PHE A N 1
ATOM 915 C CA . PHE A 1 112 ? -15.885 5.462 20.954 1.00 90.25 112 PHE A CA 1
ATOM 916 C C . PHE A 1 112 ? -15.871 5.688 22.469 1.00 90.25 112 PHE A C 1
ATOM 918 O O . PHE A 1 112 ? -16.938 5.774 23.076 1.00 90.25 112 PHE A O 1
ATOM 925 N N . ILE A 1 113 ? -14.693 5.826 23.083 1.00 91.50 113 ILE A N 1
ATOM 926 C CA . ILE A 1 113 ? -14.574 6.129 24.518 1.00 91.50 113 ILE A CA 1
ATOM 927 C C . ILE A 1 113 ? -15.245 7.470 24.837 1.00 91.50 113 ILE A C 1
ATOM 929 O O . ILE A 1 113 ? -16.053 7.547 25.762 1.00 91.50 113 ILE A O 1
ATOM 933 N N . GLU A 1 114 ? -14.993 8.502 24.033 1.00 92.56 114 GLU A N 1
ATOM 934 C CA . GLU A 1 114 ? -15.606 9.823 24.212 1.00 92.56 114 GLU A CA 1
ATOM 935 C C . GLU A 1 114 ? -17.137 9.773 24.103 1.00 92.56 114 GLU A C 1
ATOM 937 O O . GLU A 1 114 ? -17.842 10.387 24.909 1.00 92.56 114 GLU A O 1
ATOM 942 N N . GLN A 1 115 ? -17.673 9.000 23.155 1.00 91.88 115 GLN A N 1
ATOM 943 C CA . GLN A 1 115 ? -19.119 8.799 23.008 1.00 91.88 115 GLN A CA 1
ATOM 944 C C . GLN A 1 115 ? -19.732 8.078 24.221 1.00 91.88 115 GLN A C 1
ATOM 946 O O . GLN A 1 115 ? -20.817 8.455 24.681 1.00 91.88 115 GLN A O 1
ATOM 951 N N . ILE A 1 116 ? -19.043 7.075 24.779 1.00 92.75 116 ILE A N 1
ATOM 952 C CA . ILE A 1 116 ? -19.474 6.379 26.003 1.00 92.75 116 ILE A CA 1
ATOM 953 C C . ILE A 1 116 ? -19.517 7.355 27.181 1.00 92.75 116 ILE A C 1
ATOM 955 O O . ILE A 1 116 ? -20.535 7.436 27.874 1.00 92.75 116 ILE A O 1
ATOM 959 N N . GLU A 1 117 ? -18.459 8.139 27.390 1.00 93.12 117 GLU A N 1
ATOM 960 C CA . GLU A 1 117 ? -18.397 9.118 28.479 1.00 93.12 117 GLU A CA 1
ATOM 961 C C . GLU A 1 117 ? -19.497 10.177 28.374 1.00 93.12 117 GLU A C 1
ATOM 963 O O . GLU A 1 117 ? -20.124 10.534 29.374 1.00 93.12 117 GLU A O 1
ATOM 968 N N . GLN A 1 118 ? -19.760 10.683 27.169 1.00 91.31 118 GLN A N 1
ATOM 969 C CA . GLN A 1 118 ? -20.828 11.656 26.935 1.00 91.31 118 GLN A CA 1
ATOM 970 C C . GLN A 1 118 ? -22.208 11.066 27.241 1.00 91.31 118 GLN A C 1
ATOM 972 O O . GLN A 1 118 ? -23.044 11.737 27.851 1.00 91.31 118 GLN A O 1
ATOM 977 N N . THR A 1 119 ? -22.440 9.809 26.863 1.00 90.62 119 THR A N 1
ATOM 978 C CA . THR A 1 119 ? -23.701 9.101 27.127 1.00 90.62 119 THR A CA 1
ATOM 979 C C . THR A 1 119 ? -23.903 8.877 28.626 1.00 90.62 119 THR A C 1
ATOM 981 O O . THR A 1 119 ? -24.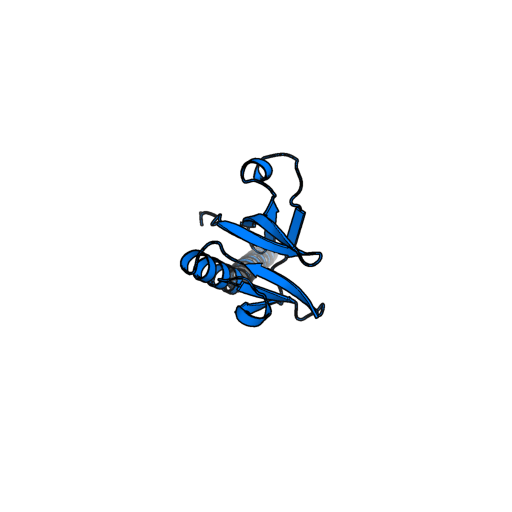979 9.158 29.151 1.00 90.62 119 THR A O 1
ATOM 984 N N . GLN A 1 120 ? -22.858 8.463 29.349 1.00 89.38 120 GLN A N 1
ATOM 985 C CA . GLN A 1 120 ? -22.908 8.294 30.806 1.00 89.38 120 GLN A CA 1
ATOM 986 C C . GLN A 1 120 ? -23.153 9.623 31.532 1.00 89.38 120 GLN A C 1
ATOM 988 O O . GLN A 1 120 ? -23.992 9.688 32.430 1.00 89.38 120 GLN A O 1
ATOM 993 N N . LYS A 1 121 ? -22.486 10.708 31.113 1.00 87.81 121 LYS A N 1
ATOM 994 C CA . LYS A 1 121 ? -22.709 12.056 31.667 1.00 87.81 121 LYS A CA 1
ATOM 995 C C . LYS A 1 121 ? -24.152 12.527 31.460 1.00 87.81 121 LYS A C 1
ATOM 997 O O . LYS A 1 121 ? -24.730 13.097 32.384 1.00 87.81 121 LYS A O 1
ATOM 1002 N N . LYS A 1 122 ? -24.749 12.270 30.288 1.00 85.81 122 LYS A N 1
ATOM 1003 C CA . LYS A 1 122 ? -26.171 12.564 30.027 1.00 85.81 122 LYS A CA 1
ATOM 1004 C C . LYS A 1 122 ? -27.094 11.755 30.939 1.00 85.81 122 LYS A C 1
ATOM 1006 O O . LYS A 1 122 ? -27.934 12.347 31.604 1.00 85.81 122 LYS A O 1
ATOM 1011 N N . ALA A 1 123 ? -26.868 10.447 31.056 1.00 83.38 123 ALA A N 1
ATOM 1012 C CA . ALA A 1 123 ? -27.682 9.569 31.899 1.00 83.38 123 ALA A CA 1
ATOM 1013 C C . ALA A 1 123 ? -27.634 9.936 33.396 1.00 83.38 123 ALA A C 1
ATOM 1015 O O . ALA A 1 123 ? -28.631 9.797 34.100 1.00 83.38 123 ALA A O 1
ATOM 1016 N N . ILE A 1 124 ? -26.492 10.422 33.896 1.00 84.94 124 ILE A N 1
ATOM 1017 C CA . ILE A 1 124 ? -26.370 10.934 35.273 1.00 84.94 124 ILE A CA 1
ATOM 1018 C C . ILE A 1 124 ? -27.151 12.243 35.436 1.00 84.94 124 ILE A C 1
ATOM 1020 O O . ILE A 1 124 ? -27.806 12.445 36.453 1.00 84.94 124 ILE A O 1
ATOM 1024 N N . LYS A 1 125 ? -27.108 13.124 34.432 1.00 76.19 125 LYS A N 1
ATOM 1025 C CA . LYS A 1 125 ? -27.795 14.420 34.466 1.00 76.19 125 LYS A CA 1
ATOM 1026 C C . LYS A 1 125 ? -29.320 14.296 34.382 1.00 76.19 125 LYS A C 1
ATOM 1028 O O . LYS A 1 125 ? -30.002 15.148 34.920 1.00 76.19 125 LYS A O 1
ATOM 1033 N N . GLU A 1 126 ? -29.839 13.257 33.732 1.00 75.06 126 GLU A N 1
ATOM 1034 C CA . GLU A 1 126 ? -31.282 12.965 33.647 1.00 75.06 126 GLU A CA 1
ATOM 1035 C C . GLU A 1 126 ? -31.847 12.291 34.911 1.00 75.06 126 GLU A C 1
ATOM 1037 O O . GLU A 1 126 ? -33.062 12.217 35.078 1.00 75.06 126 GLU A O 1
ATOM 1042 N N . ARG A 1 127 ? -30.981 11.778 35.795 1.00 69.25 127 ARG A N 1
ATOM 1043 C CA . ARG A 1 127 ? -31.366 11.136 37.065 1.00 69.25 127 ARG A CA 1
ATOM 1044 C C . ARG A 1 127 ? -31.343 12.077 38.274 1.00 69.25 127 ARG A C 1
ATOM 1046 O O . ARG A 1 127 ? -31.819 11.670 39.331 1.00 69.25 127 ARG A O 1
ATOM 1053 N N . ASN A 1 128 ? -30.791 13.280 38.120 1.00 56.28 128 ASN A N 1
ATOM 1054 C CA . ASN A 1 128 ? -30.723 14.331 39.140 1.00 56.28 128 ASN A CA 1
ATOM 1055 C C . ASN A 1 128 ? -31.706 15.454 38.809 1.00 56.28 128 ASN A C 1
ATOM 1057 O O . ASN A 1 128 ? -32.208 16.076 39.767 1.00 56.28 128 ASN A O 1
#

pLDDT: mean 87.84, std 10.51, range [36.09, 96.88]

Radius of gyration: 18.92 Å; chains: 1; bounding box: 46×32×56 Å

Secondary structure (DSSP, 8-state):
---PPEEEEEEEETTEEEEEEEEEETTEEEEESSGGGGGSSPPPSEEEE--SEEEEE--HHHHTSSSEEEEEETTT--EEEEEESSHHHHHHHHHHHHHHHHHHHHHHHHHHHHHHHHHHHHHHHT--

InterPro domains:
  IPR001849 Pleckstrin homology domain [PF00169] (15-97)
  IPR001849 Pleckstrin homology domain [PS50003] (1-102)
  IPR011993 PH-like domain superfamily [G3DSA:2.30.29.30] (13-124)